Protein AF-A0A4R9EMV0-F1 (afdb_monomer_lite)

Foldseek 3Di:
DVQLLVQLLVLLPPDLVVLQVLQPDDQPAADPDDDPLVSSLVSNCVNNPDDDPSSSQSSSSSSCSSVRFQKHWKKFWAPAADPVRDIDIDIFIDTPNQTDCDDDDDSVRVVRTQTPPHD

Structure (mmCIF, N/CA/C/O backbone):
data_AF-A0A4R9EMV0-F1
#
_entry.id   AF-A0A4R9EMV0-F1
#
loop_
_atom_site.group_PDB
_atom_site.id
_atom_site.type_symbol
_atom_site.label_atom_id
_atom_site.label_alt_id
_atom_site.label_comp_id
_atom_site.label_asym_id
_atom_site.label_entity_id
_atom_site.label_seq_id
_atom_site.pdbx_PDB_ins_code
_atom_site.Cartn_x
_atom_site.Cartn_y
_atom_site.Cartn_z
_atom_site.occupancy
_atom_site.B_iso_or_equiv
_atom_site.auth_seq_id
_atom_site.auth_comp_id
_atom_site.auth_asym_id
_atom_site.auth_atom_id
_atom_site.pdbx_PDB_model_num
ATOM 1 N N . MET A 1 1 ? -14.867 0.064 11.046 1.00 67.44 1 MET A N 1
ATOM 2 C CA . MET A 1 1 ? -14.772 1.367 10.348 1.00 67.44 1 MET A CA 1
ATOM 3 C C . MET A 1 1 ? -14.136 2.439 11.231 1.00 67.44 1 MET A C 1
ATOM 5 O O . MET A 1 1 ? -13.020 2.827 10.926 1.00 67.44 1 MET A O 1
ATOM 9 N N . ILE A 1 2 ? -14.753 2.844 12.352 1.00 78.12 2 ILE A N 1
ATOM 10 C CA . ILE A 1 2 ? -14.251 3.932 13.228 1.00 78.12 2 ILE A CA 1
ATOM 11 C C . ILE A 1 2 ? -12.797 3.716 13.690 1.00 78.12 2 ILE A C 1
ATOM 13 O O . ILE A 1 2 ? -11.977 4.620 13.576 1.00 78.12 2 ILE A O 1
ATOM 17 N N . ARG A 1 3 ? -12.445 2.501 14.139 1.00 80.56 3 ARG A N 1
ATOM 18 C CA . ARG A 1 3 ? -11.071 2.173 14.572 1.00 80.56 3 ARG A CA 1
ATOM 19 C C . ARG A 1 3 ? -10.015 2.383 13.485 1.00 80.56 3 ARG A C 1
ATOM 21 O O . ARG A 1 3 ? -8.952 2.908 13.784 1.00 80.56 3 ARG A O 1
ATOM 28 N N . ALA A 1 4 ? -10.314 2.008 12.243 1.00 78.19 4 ALA A N 1
ATOM 29 C CA . ALA A 1 4 ? -9.375 2.159 11.134 1.00 78.19 4 ALA A CA 1
ATOM 30 C C . ALA A 1 4 ? -9.236 3.622 10.696 1.00 78.19 4 ALA A C 1
ATOM 32 O O . ALA A 1 4 ? -8.129 4.065 10.424 1.00 78.19 4 ALA A O 1
ATOM 33 N N . LEU A 1 5 ? -10.325 4.401 10.709 1.00 80.81 5 LEU A N 1
ATOM 34 C CA . LEU A 1 5 ? -10.263 5.847 10.459 1.00 80.81 5 LEU A CA 1
ATOM 35 C C . LEU A 1 5 ? -9.415 6.563 11.518 1.00 80.81 5 LEU A C 1
ATOM 37 O O . LEU A 1 5 ? -8.519 7.330 11.181 1.00 80.81 5 LEU A O 1
ATOM 41 N N . ALA A 1 6 ? -9.644 6.259 12.799 1.00 82.50 6 ALA A N 1
ATOM 42 C CA . ALA A 1 6 ? -8.840 6.808 13.887 1.00 82.50 6 ALA A CA 1
ATOM 43 C C . ALA A 1 6 ? -7.364 6.385 13.786 1.00 82.50 6 ALA A C 1
ATOM 45 O O . ALA A 1 6 ? -6.473 7.191 14.050 1.00 82.50 6 ALA A O 1
ATOM 46 N N . ALA A 1 7 ? -7.099 5.138 13.381 1.00 82.94 7 ALA A N 1
ATOM 47 C CA . ALA A 1 7 ? -5.746 4.659 13.124 1.00 82.94 7 ALA A CA 1
ATOM 48 C C . ALA A 1 7 ? -5.085 5.441 11.982 1.00 82.94 7 ALA A C 1
ATOM 50 O O . ALA A 1 7 ? -3.991 5.951 12.180 1.00 82.94 7 ALA A O 1
ATOM 51 N N . ALA A 1 8 ? -5.760 5.624 10.842 1.00 81.69 8 ALA A N 1
ATOM 52 C CA . ALA A 1 8 ? -5.229 6.386 9.711 1.00 81.69 8 ALA A CA 1
ATOM 53 C C . ALA A 1 8 ? -4.798 7.803 10.130 1.00 81.69 8 ALA A C 1
ATOM 55 O O . ALA A 1 8 ? -3.683 8.224 9.837 1.00 81.69 8 ALA A O 1
ATOM 56 N N . VAL A 1 9 ? -5.629 8.509 10.905 1.00 83.00 9 VAL A N 1
ATOM 57 C CA . VAL A 1 9 ? -5.290 9.851 11.406 1.00 83.00 9 VAL A CA 1
ATOM 58 C C . VAL A 1 9 ? -4.096 9.820 12.366 1.00 83.00 9 VAL A C 1
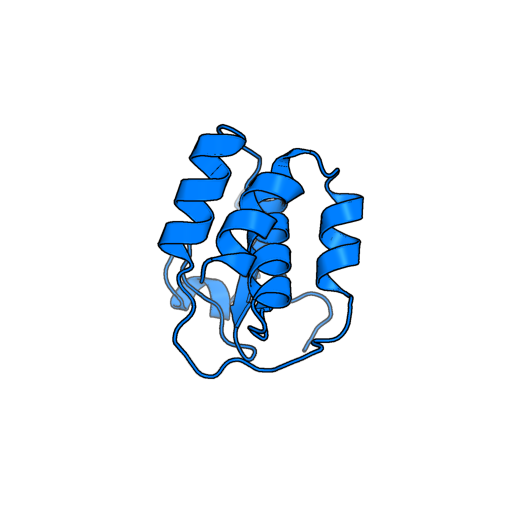ATOM 60 O O . VAL A 1 9 ? -3.230 10.686 12.282 1.00 83.00 9 VAL A O 1
ATOM 63 N N . ARG A 1 10 ? -4.013 8.831 13.264 1.00 87.31 10 ARG A N 1
ATOM 64 C CA . ARG A 1 10 ? -2.884 8.691 14.205 1.00 87.31 10 ARG A CA 1
ATOM 65 C C . ARG A 1 10 ? -1.567 8.388 13.493 1.00 87.31 10 ARG A C 1
ATOM 67 O O . ARG A 1 10 ? -0.539 8.958 13.843 1.00 87.31 10 ARG A O 1
ATOM 74 N N . LEU A 1 11 ? -1.617 7.548 12.463 1.00 85.06 11 LEU A N 1
ATOM 75 C CA . LEU A 1 11 ? -0.459 7.101 11.689 1.00 85.06 11 LEU A CA 1
ATOM 76 C C . LEU A 1 11 ? 0.176 8.216 10.838 1.00 85.06 11 LEU A C 1
ATOM 78 O O . LEU A 1 11 ? 1.265 8.026 10.304 1.00 85.06 11 LEU A O 1
ATOM 82 N N . ARG A 1 12 ? -0.445 9.403 10.738 1.00 82.62 12 ARG A N 1
ATOM 83 C CA . ARG A 1 12 ? 0.144 10.566 10.045 1.00 82.62 12 ARG A CA 1
ATOM 84 C C . ARG A 1 12 ? 1.492 10.996 10.633 1.00 82.62 12 ARG A C 1
ATOM 86 O O . ARG A 1 12 ? 2.360 11.453 9.897 1.00 82.62 12 ARG A O 1
ATOM 93 N N . ALA A 1 13 ? 1.645 10.858 11.952 1.00 84.75 13 ALA A N 1
ATOM 94 C CA . ALA A 1 13 ? 2.839 11.272 12.681 1.00 84.75 13 ALA A CA 1
ATOM 95 C C . ALA A 1 13 ? 3.958 10.220 12.625 1.00 84.75 13 ALA A C 1
ATOM 97 O O . ALA A 1 13 ? 5.078 10.502 13.038 1.00 84.75 13 ALA A O 1
ATOM 98 N N . CYS A 1 14 ? 3.667 9.019 12.116 1.00 86.00 14 CYS A N 1
ATOM 99 C CA . CYS A 1 14 ? 4.638 7.941 12.049 1.00 86.00 14 CYS A CA 1
ATOM 100 C C . CYS A 1 14 ? 5.641 8.141 10.905 1.00 86.00 14 CYS A C 1
ATOM 102 O O . CYS A 1 14 ? 5.315 8.646 9.818 1.00 86.00 14 CYS A O 1
ATOM 104 N N . THR A 1 15 ? 6.871 7.697 11.150 1.00 86.31 15 THR A N 1
ATOM 105 C CA . THR A 1 15 ? 7.889 7.543 10.108 1.00 86.31 15 THR A CA 1
ATOM 106 C C . THR A 1 15 ? 7.550 6.353 9.212 1.00 86.31 15 THR A C 1
ATOM 108 O O . THR A 1 15 ? 6.773 5.474 9.584 1.00 86.31 15 THR A O 1
ATOM 111 N N . THR A 1 16 ? 8.135 6.306 8.016 1.00 82.12 16 THR A N 1
ATOM 112 C CA . THR A 1 16 ? 7.932 5.189 7.082 1.00 82.12 16 THR A CA 1
ATOM 113 C C . THR A 1 16 ? 8.310 3.843 7.708 1.00 82.12 16 THR A C 1
ATOM 115 O O . THR A 1 16 ? 7.561 2.883 7.576 1.00 82.12 16 THR A O 1
ATOM 118 N N . GLU A 1 17 ? 9.409 3.787 8.461 1.00 84.12 17 GLU A N 1
ATOM 119 C CA . GLU A 1 17 ? 9.861 2.580 9.168 1.00 84.12 17 GLU A CA 1
ATOM 120 C C . GLU A 1 17 ? 8.848 2.103 10.213 1.00 84.12 17 GLU A C 1
ATOM 122 O O . GLU A 1 17 ? 8.512 0.922 10.275 1.00 84.12 17 GLU A O 1
ATOM 127 N N . GLN A 1 18 ? 8.286 3.030 10.992 1.00 86.19 18 GLN A N 1
ATOM 128 C CA . GLN A 1 18 ? 7.249 2.703 11.970 1.00 86.19 18 GLN A CA 1
ATOM 129 C C . GLN A 1 18 ? 5.991 2.150 11.296 1.00 86.19 18 GLN A C 1
ATOM 131 O O . GLN A 1 18 ? 5.355 1.241 11.833 1.00 86.19 18 GLN A O 1
ATOM 136 N N . LEU A 1 19 ? 5.627 2.680 10.124 1.00 84.31 19 LEU A N 1
ATOM 137 C CA . LEU A 1 19 ? 4.502 2.165 9.347 1.00 84.31 19 LEU A CA 1
ATOM 138 C C . LEU A 1 19 ? 4.777 0.745 8.848 1.00 84.31 19 LEU A C 1
ATOM 140 O O . LEU A 1 19 ? 3.896 -0.101 8.974 1.00 84.31 19 LEU A O 1
ATOM 144 N N . ILE A 1 20 ? 5.986 0.468 8.350 1.00 82.69 20 ILE A N 1
ATOM 145 C CA . ILE A 1 20 ? 6.393 -0.876 7.913 1.00 82.69 20 ILE A CA 1
ATOM 146 C C . ILE A 1 20 ? 6.269 -1.867 9.074 1.00 82.69 20 ILE A C 1
ATOM 148 O O . ILE A 1 20 ? 5.572 -2.871 8.931 1.00 82.69 20 ILE A O 1
ATOM 152 N N . ALA A 1 21 ? 6.791 -1.532 10.257 1.00 84.12 21 ALA A N 1
ATOM 153 C CA . ALA A 1 21 ? 6.660 -2.383 11.443 1.00 84.12 21 ALA A CA 1
ATOM 154 C C . ALA A 1 21 ? 5.188 -2.700 11.786 1.00 84.12 21 ALA A C 1
ATOM 156 O O . ALA A 1 21 ? 4.843 -3.825 12.150 1.00 84.12 21 ALA A O 1
ATOM 157 N N . HIS A 1 22 ? 4.273 -1.741 11.594 1.00 81.00 22 HIS A N 1
ATOM 158 C CA . HIS A 1 22 ? 2.837 -1.977 11.792 1.00 81.00 22 HIS A CA 1
ATOM 159 C C . HIS A 1 22 ? 2.229 -2.938 10.761 1.00 81.00 22 HIS A C 1
ATOM 161 O O . HIS A 1 22 ? 1.244 -3.616 11.065 1.00 81.00 22 HIS A O 1
ATOM 167 N N . THR A 1 23 ? 2.781 -2.999 9.547 1.00 77.94 23 THR A N 1
ATOM 168 C CA . THR A 1 23 ? 2.319 -3.933 8.511 1.00 77.94 23 THR A CA 1
ATOM 169 C C . THR A 1 23 ? 2.751 -5.377 8.770 1.00 77.94 23 THR A C 1
ATOM 171 O O . THR A 1 23 ? 2.032 -6.299 8.386 1.00 77.94 23 THR A O 1
ATOM 174 N N . GLU A 1 24 ? 3.858 -5.578 9.483 1.00 77.19 24 GLU A N 1
ATOM 175 C CA . GLU A 1 24 ? 4.432 -6.897 9.779 1.00 77.19 24 GLU A CA 1
ATOM 176 C C . GLU A 1 24 ? 3.733 -7.609 10.949 1.00 77.19 24 GLU A C 1
ATOM 178 O O . GLU A 1 24 ? 3.740 -8.837 11.038 1.00 77.19 24 GLU A O 1
ATOM 183 N N . HIS A 1 25 ? 3.064 -6.869 11.839 1.00 74.94 25 HIS A N 1
ATOM 184 C CA . HIS A 1 25 ? 2.403 -7.458 13.005 1.00 74.94 25 HIS A CA 1
ATOM 185 C C . HIS A 1 25 ? 1.229 -8.373 12.639 1.00 74.94 25 HIS A C 1
ATOM 187 O O . HIS A 1 25 ? 0.365 -7.947 11.870 1.00 74.94 25 HIS A O 1
ATOM 193 N N . PRO A 1 26 ? 1.108 -9.576 13.236 1.00 72.94 26 PRO A N 1
ATOM 194 C CA . PRO A 1 26 ? 0.049 -10.530 12.918 1.00 72.94 26 PRO A CA 1
ATOM 195 C C . PRO A 1 26 ? -1.349 -9.964 13.191 1.00 72.94 26 PRO A C 1
ATOM 197 O O . PRO A 1 26 ? -1.581 -9.215 14.147 1.00 72.94 26 PRO A O 1
ATOM 200 N N . LEU A 1 27 ? -2.305 -10.346 12.343 1.00 77.75 27 LEU A N 1
ATOM 201 C CA . LEU A 1 27 ? -3.699 -9.938 12.489 1.00 77.75 27 LEU A CA 1
ATOM 202 C C . LEU A 1 27 ? -4.280 -10.541 13.763 1.00 77.75 27 LEU A C 1
ATOM 204 O O . LEU A 1 27 ? -4.330 -11.754 13.929 1.00 77.75 27 LEU A O 1
ATOM 208 N N . ARG A 1 28 ? -4.770 -9.680 14.655 1.00 71.25 28 ARG A N 1
ATOM 209 C CA . ARG A 1 28 ? -5.407 -10.123 15.905 1.00 71.25 28 ARG A CA 1
ATOM 210 C C . ARG A 1 28 ? -6.846 -10.607 15.719 1.00 71.25 28 ARG A C 1
ATOM 212 O O . ARG A 1 28 ? -7.349 -11.347 16.555 1.00 71.25 28 ARG A O 1
ATOM 219 N N . ARG A 1 29 ? -7.539 -10.134 14.680 1.00 75.19 29 ARG A N 1
ATOM 220 C CA . ARG A 1 29 ? -8.929 -10.478 14.348 1.00 75.19 29 ARG A CA 1
ATOM 221 C C . ARG A 1 29 ? -9.161 -10.251 12.864 1.00 75.19 29 ARG A C 1
ATOM 223 O O . ARG A 1 29 ? -8.691 -9.246 12.342 1.00 75.19 29 ARG A O 1
ATOM 230 N N . THR A 1 30 ? -9.931 -11.132 12.242 1.00 80.94 30 THR A N 1
ATOM 231 C CA . THR A 1 30 ? -10.377 -11.016 10.854 1.00 80.94 30 THR A CA 1
ATOM 232 C C . THR A 1 30 ? -11.753 -10.367 10.777 1.00 80.94 30 THR A C 1
ATOM 234 O O . THR A 1 30 ? -12.664 -10.665 11.550 1.00 80.94 30 THR A O 1
ATOM 237 N N . ASN A 1 31 ? -11.899 -9.434 9.844 1.00 81.00 31 ASN A N 1
ATOM 238 C CA . ASN A 1 31 ? -13.139 -8.750 9.534 1.00 81.00 31 ASN A CA 1
ATOM 239 C C . ASN A 1 31 ? -13.544 -9.089 8.100 1.00 81.00 31 ASN A C 1
ATOM 241 O O . ASN A 1 31 ? -12.868 -8.697 7.156 1.00 81.00 31 ASN A O 1
ATOM 245 N N . HIS A 1 32 ? -14.671 -9.782 7.951 1.00 76.88 32 HIS A N 1
ATOM 246 C CA . HIS A 1 32 ? -15.166 -10.248 6.652 1.00 76.88 32 HIS A CA 1
ATOM 247 C C . HIS A 1 32 ? -15.967 -9.190 5.877 1.00 76.88 32 HIS A C 1
ATOM 249 O O . HIS A 1 32 ? -16.432 -9.442 4.769 1.00 76.88 32 HIS A O 1
ATOM 255 N N . ARG A 1 33 ? -16.178 -7.996 6.446 1.00 82.75 33 ARG A N 1
ATOM 256 C CA . ARG A 1 33 ? -16.866 -6.907 5.738 1.00 82.75 33 ARG A CA 1
ATOM 257 C C . ARG A 1 33 ? -15.936 -6.260 4.723 1.00 82.75 33 ARG A C 1
ATOM 259 O O . ARG A 1 33 ? -14.738 -6.158 4.969 1.00 82.75 33 ARG A O 1
ATOM 266 N N . ARG A 1 34 ? -16.499 -5.698 3.649 1.00 80.44 34 ARG A N 1
ATOM 267 C CA . ARG A 1 34 ? -15.725 -4.880 2.705 1.00 80.44 34 ARG A CA 1
ATOM 268 C C . ARG A 1 34 ? -15.009 -3.727 3.433 1.00 80.44 34 ARG A C 1
ATOM 270 O O . ARG A 1 34 ? -15.663 -2.977 4.167 1.00 80.44 34 ARG A O 1
ATOM 277 N N . PRO A 1 35 ? -13.689 -3.571 3.252 1.00 83.88 35 PRO A N 1
ATOM 278 C CA . PRO A 1 35 ? -12.946 -2.487 3.872 1.00 83.88 35 PRO A CA 1
ATOM 279 C C . PRO A 1 35 ? -13.242 -1.136 3.207 1.00 83.88 35 PRO A C 1
ATOM 281 O O . PRO A 1 35 ? -13.335 -1.050 1.982 1.00 83.88 35 PRO A O 1
ATOM 284 N N . PRO A 1 36 ? -13.335 -0.045 3.986 1.00 85.25 36 PRO A N 1
ATOM 285 C CA . PRO A 1 36 ? -13.647 1.287 3.473 1.00 85.25 36 PRO A CA 1
ATOM 286 C C . PRO A 1 36 ? -12.380 2.021 2.990 1.00 85.25 36 PRO A C 1
ATOM 288 O O . PRO A 1 36 ? -12.037 3.085 3.502 1.00 85.25 36 PRO A O 1
ATOM 291 N N . ILE A 1 37 ? -11.660 1.447 2.023 1.00 85.31 37 ILE A N 1
ATOM 292 C CA . ILE A 1 37 ? -10.320 1.903 1.593 1.00 85.31 37 ILE A CA 1
ATOM 293 C C . ILE A 1 37 ? -10.328 3.363 1.135 1.00 85.31 37 ILE A C 1
ATOM 295 O O . ILE A 1 37 ? -9.506 4.156 1.589 1.00 85.31 37 ILE A O 1
ATOM 299 N N . THR A 1 38 ? -11.297 3.742 0.298 1.00 85.19 38 THR A N 1
ATOM 300 C CA . THR A 1 38 ? -11.448 5.118 -0.198 1.00 85.19 38 THR A CA 1
ATOM 301 C C . THR A 1 38 ? -11.625 6.116 0.944 1.00 85.19 38 THR A C 1
ATOM 303 O O . THR A 1 38 ? -10.995 7.171 0.948 1.00 85.19 38 THR A O 1
ATOM 306 N N . ALA A 1 39 ? -12.429 5.765 1.953 1.00 86.81 39 ALA A N 1
ATOM 307 C CA . ALA A 1 39 ? -12.656 6.623 3.111 1.00 86.81 39 ALA A CA 1
ATOM 308 C C . ALA A 1 39 ? -11.402 6.740 3.989 1.00 86.81 39 ALA A C 1
ATOM 310 O O . ALA A 1 39 ? -11.091 7.830 4.460 1.00 86.81 39 ALA A O 1
ATOM 311 N N . LEU A 1 40 ? -10.657 5.644 4.183 1.00 87.56 40 LEU A N 1
ATOM 312 C CA . LEU A 1 40 ? -9.382 5.670 4.909 1.00 87.56 40 LEU A CA 1
ATOM 313 C C . LEU A 1 40 ? -8.361 6.559 4.208 1.00 87.56 40 LEU A C 1
ATOM 315 O O . LEU A 1 40 ? -7.692 7.354 4.862 1.00 87.56 40 LEU A O 1
ATOM 319 N N . ARG A 1 41 ? -8.278 6.455 2.881 1.00 87.12 41 ARG A N 1
ATOM 320 C CA . ARG A 1 41 ? -7.374 7.264 2.073 1.00 87.12 41 ARG A CA 1
ATOM 321 C C . ARG A 1 41 ? -7.715 8.744 2.147 1.00 87.12 41 ARG A C 1
ATOM 323 O O . ARG A 1 41 ? -6.834 9.559 2.403 1.00 87.12 41 ARG A O 1
ATOM 330 N N . LEU A 1 42 ? -8.991 9.083 1.978 1.00 86.62 42 LEU A N 1
ATOM 331 C CA . LEU A 1 42 ? -9.452 10.460 2.098 1.00 86.62 42 LEU A CA 1
ATOM 332 C C . LEU A 1 42 ? -9.155 11.019 3.495 1.00 86.62 42 LEU A C 1
ATOM 334 O O . LEU A 1 42 ? -8.586 12.098 3.608 1.00 86.62 42 LEU A O 1
ATOM 338 N N . ALA A 1 43 ? -9.466 10.263 4.550 1.00 87.69 43 ALA A N 1
ATOM 339 C CA . ALA A 1 43 ? -9.187 10.671 5.924 1.00 87.69 43 ALA A CA 1
ATOM 340 C C . ALA A 1 43 ? -7.686 10.861 6.189 1.00 87.69 43 ALA A C 1
ATOM 342 O O . ALA A 1 43 ? -7.304 11.824 6.851 1.00 87.69 43 ALA A O 1
ATOM 343 N N . TYR A 1 44 ? -6.838 9.975 5.656 1.00 87.88 44 TYR A N 1
ATOM 344 C CA . TYR A 1 44 ? -5.387 10.107 5.757 1.00 87.88 44 TYR A CA 1
ATOM 345 C C . TYR A 1 44 ? -4.904 11.379 5.058 1.00 87.88 44 TYR A C 1
ATOM 347 O O . TYR A 1 44 ? -4.314 12.230 5.713 1.00 87.88 44 TYR A O 1
ATOM 355 N N . ARG A 1 45 ? -5.250 11.576 3.778 1.00 89.38 45 ARG A N 1
ATOM 356 C CA . ARG A 1 45 ? -4.858 12.764 2.997 1.00 89.38 45 ARG A CA 1
ATOM 357 C C . ARG A 1 45 ? -5.334 14.071 3.620 1.00 89.38 45 ARG A C 1
ATOM 359 O O . ARG A 1 45 ? -4.574 15.031 3.658 1.00 89.38 45 ARG A O 1
ATOM 366 N N . LEU A 1 46 ? -6.562 14.112 4.137 1.00 88.38 46 LEU A N 1
ATOM 367 C CA . LEU A 1 46 ? -7.076 15.283 4.854 1.00 88.38 46 LEU A CA 1
ATOM 368 C C . LEU A 1 46 ? -6.264 15.582 6.122 1.00 88.38 46 LEU A C 1
ATOM 370 O O . LEU A 1 46 ? -6.122 16.740 6.498 1.00 88.38 46 LEU A O 1
ATOM 374 N N . ALA A 1 47 ? -5.723 14.554 6.777 1.00 87.31 47 ALA A N 1
ATOM 375 C CA . ALA A 1 47 ? -4.945 14.701 8.000 1.00 87.31 47 ALA A CA 1
ATOM 376 C C . ALA A 1 47 ? -3.444 14.953 7.764 1.00 87.31 47 ALA A C 1
ATOM 378 O O . ALA A 1 47 ? -2.808 15.553 8.628 1.00 87.31 47 ALA A O 1
ATOM 379 N N . SER A 1 48 ? -2.868 14.465 6.661 1.00 84.12 48 SER A N 1
ATOM 380 C CA . SER A 1 48 ? -1.422 14.494 6.387 1.00 84.12 48 SER A CA 1
ATOM 381 C C . SER A 1 48 ? -1.012 15.372 5.204 1.00 84.12 48 SER A C 1
ATOM 383 O O . SER A 1 48 ? 0.182 15.565 4.991 1.00 84.12 48 SER A O 1
ATOM 385 N N . GLY A 1 49 ? -1.963 15.854 4.402 1.00 86.00 49 GLY A N 1
ATOM 386 C CA . GLY A 1 49 ? -1.676 16.408 3.081 1.00 86.00 49 GLY A CA 1
ATOM 387 C C . GLY A 1 49 ? -1.216 15.332 2.088 1.00 86.00 49 GLY A C 1
ATOM 388 O O . GLY A 1 49 ? -1.432 14.132 2.294 1.00 86.00 49 GLY A O 1
ATOM 389 N N . TYR A 1 50 ? -0.582 15.767 0.995 1.00 82.56 50 TYR A N 1
ATOM 390 C CA . TYR A 1 50 ? -0.007 14.863 -0.001 1.00 82.56 50 TYR A CA 1
ATOM 391 C C . TYR A 1 50 ? 1.292 14.238 0.521 1.00 82.56 50 TYR A C 1
ATOM 393 O O . TYR A 1 50 ? 2.242 14.939 0.862 1.00 82.56 50 TYR A O 1
ATOM 401 N N . THR A 1 51 ? 1.339 12.909 0.560 1.00 84.19 51 THR A N 1
ATOM 402 C CA . THR A 1 51 ? 2.515 12.131 0.966 1.00 84.19 51 THR A CA 1
ATOM 403 C C . THR A 1 51 ? 2.981 11.236 -0.179 1.00 84.19 51 THR A C 1
ATOM 405 O O . THR A 1 51 ? 2.154 10.864 -1.013 1.00 84.19 51 THR A O 1
ATOM 408 N N . PRO A 1 52 ? 4.257 10.809 -0.204 1.00 84.19 52 PRO A N 1
ATOM 409 C CA . PRO A 1 52 ? 4.725 9.834 -1.184 1.00 84.19 52 PRO A CA 1
ATOM 410 C C . PRO A 1 52 ? 3.838 8.572 -1.216 1.00 84.19 52 PRO A C 1
ATOM 412 O O . PRO A 1 52 ? 3.454 8.095 -0.140 1.00 84.19 52 PRO A O 1
ATOM 415 N N . PRO A 1 53 ? 3.559 7.987 -2.400 1.00 82.38 53 PRO A N 1
ATOM 416 C CA . PRO A 1 53 ? 2.642 6.849 -2.544 1.00 82.38 53 PRO A CA 1
ATOM 417 C C . PRO A 1 53 ? 2.976 5.654 -1.645 1.00 82.38 53 PRO A C 1
ATOM 419 O O . PRO A 1 53 ? 2.082 5.017 -1.093 1.00 82.38 53 PRO A O 1
ATOM 422 N N . PHE A 1 54 ? 4.268 5.384 -1.436 1.00 85.06 54 PHE A N 1
ATOM 423 C CA . PHE A 1 54 ? 4.727 4.326 -0.537 1.00 85.06 54 PHE A CA 1
ATOM 424 C C . PHE A 1 54 ? 4.264 4.559 0.908 1.00 85.06 54 PHE A C 1
ATOM 426 O O . PHE A 1 54 ? 3.673 3.676 1.529 1.00 85.06 54 PHE A O 1
ATOM 433 N N . LYS A 1 55 ? 4.496 5.768 1.438 1.00 86.75 55 LYS A N 1
ATOM 434 C CA . LYS A 1 55 ? 4.121 6.135 2.811 1.00 86.75 55 LYS A CA 1
ATOM 435 C C . LYS A 1 55 ? 2.605 6.089 2.988 1.00 86.75 55 LYS A C 1
ATOM 437 O O . LYS A 1 55 ? 2.120 5.571 3.992 1.00 86.75 55 LYS A O 1
ATOM 442 N N . GLU A 1 56 ? 1.873 6.592 1.998 1.00 88.12 56 GLU A N 1
ATOM 443 C CA . GLU A 1 56 ? 0.415 6.534 1.979 1.00 88.12 56 GLU A CA 1
ATOM 444 C C . GLU A 1 56 ? -0.076 5.081 2.049 1.00 88.12 56 GLU A C 1
ATOM 446 O O . GLU A 1 56 ? -0.842 4.733 2.946 1.00 88.12 56 GLU A O 1
ATOM 451 N N . ASN A 1 57 ? 0.405 4.207 1.162 1.00 88.88 57 ASN A N 1
ATOM 452 C CA . ASN A 1 57 ? -0.021 2.809 1.128 1.00 88.88 57 ASN A CA 1
ATOM 453 C C . ASN A 1 57 ? 0.322 2.067 2.427 1.00 88.88 57 ASN A C 1
ATOM 455 O O . ASN A 1 57 ? -0.529 1.345 2.947 1.00 88.88 57 ASN A O 1
ATOM 459 N N . ALA A 1 58 ? 1.503 2.306 3.005 1.00 89.31 58 ALA A N 1
ATOM 460 C CA . ALA A 1 58 ? 1.891 1.736 4.293 1.00 89.31 58 ALA A CA 1
ATOM 461 C C . ALA A 1 58 ? 0.943 2.168 5.429 1.00 89.31 58 ALA A C 1
ATOM 463 O O . ALA A 1 58 ? 0.494 1.335 6.221 1.00 89.31 58 ALA A O 1
ATOM 464 N N . ALA A 1 59 ? 0.565 3.450 5.481 1.00 90.06 59 ALA A N 1
ATOM 465 C CA . ALA A 1 59 ? -0.381 3.954 6.477 1.00 90.06 59 ALA A CA 1
ATOM 466 C C . ALA A 1 59 ? -1.782 3.347 6.316 1.00 90.06 59 ALA A C 1
ATOM 468 O O . ALA A 1 59 ? -2.417 2.980 7.309 1.00 90.06 59 ALA A O 1
ATOM 469 N N . ILE A 1 60 ? -2.262 3.194 5.078 1.00 90.19 60 ILE A N 1
ATOM 470 C CA . ILE A 1 60 ? -3.561 2.568 4.811 1.00 90.19 60 ILE A CA 1
ATOM 471 C C . ILE A 1 60 ? -3.549 1.084 5.182 1.00 90.19 60 ILE A C 1
ATOM 473 O O . ILE A 1 60 ? -4.498 0.623 5.816 1.00 90.19 60 ILE A O 1
ATOM 477 N N . VAL A 1 61 ? -2.481 0.347 4.870 1.00 90.62 61 VAL A N 1
ATOM 478 C CA . VAL A 1 61 ? -2.327 -1.061 5.276 1.00 90.62 61 VAL A CA 1
ATOM 479 C C . VAL A 1 61 ? -2.358 -1.179 6.797 1.00 90.62 61 VAL A C 1
ATOM 481 O O . VAL A 1 61 ? -3.149 -1.954 7.332 1.00 90.62 61 VAL A O 1
ATOM 484 N N . ALA A 1 62 ? -1.571 -0.373 7.509 1.00 89.94 62 ALA A N 1
ATOM 485 C CA . ALA A 1 62 ? -1.562 -0.368 8.969 1.00 89.94 62 ALA A CA 1
ATOM 486 C C . ALA A 1 62 ? -2.953 -0.043 9.556 1.00 89.94 62 ALA A C 1
ATOM 488 O O . ALA A 1 62 ? -3.414 -0.713 10.484 1.00 89.94 62 ALA A O 1
ATOM 489 N N . ALA A 1 63 ? -3.677 0.922 8.979 1.00 89.94 63 ALA A N 1
ATOM 490 C CA . ALA A 1 63 ? -5.043 1.254 9.384 1.00 89.94 63 ALA A CA 1
ATOM 491 C C . ALA A 1 63 ? -6.044 0.113 9.117 1.00 89.94 63 ALA A C 1
ATOM 493 O O . ALA A 1 63 ? -6.909 -0.167 9.953 1.00 89.94 63 ALA A O 1
ATOM 494 N N . LEU A 1 64 ? -5.926 -0.567 7.973 1.00 89.94 64 LEU A N 1
ATOM 495 C CA . LEU A 1 64 ? -6.735 -1.735 7.625 1.00 89.94 64 LEU A CA 1
ATOM 496 C C . LEU A 1 64 ? -6.475 -2.895 8.594 1.00 89.94 64 LEU A C 1
ATOM 498 O O . LEU A 1 64 ? -7.423 -3.442 9.161 1.00 89.94 64 LEU A O 1
ATOM 502 N N . ARG A 1 65 ? -5.209 -3.207 8.880 1.00 88.88 65 ARG A N 1
ATOM 503 C CA . ARG A 1 65 ? -4.837 -4.241 9.858 1.00 88.88 65 ARG A CA 1
ATOM 504 C C . ARG A 1 65 ? -5.351 -3.908 11.259 1.00 88.88 65 ARG A C 1
ATOM 506 O O . ARG A 1 65 ? -5.921 -4.772 11.922 1.00 88.88 65 ARG A O 1
ATOM 513 N N . ALA A 1 66 ? -5.281 -2.643 11.682 1.00 86.88 66 ALA A N 1
ATOM 514 C CA . ALA A 1 66 ? -5.871 -2.184 12.945 1.00 86.88 66 ALA A CA 1
ATOM 515 C C . ALA A 1 66 ? -7.408 -2.335 12.989 1.00 86.88 66 ALA A C 1
ATOM 517 O O . ALA A 1 66 ? -8.005 -2.483 14.059 1.00 86.88 66 ALA A O 1
ATOM 518 N N . GLY A 1 67 ? -8.063 -2.305 11.826 1.00 87.19 67 GLY A N 1
ATOM 519 C CA . GLY A 1 67 ? -9.488 -2.587 11.656 1.00 87.19 67 GLY A CA 1
ATOM 520 C C . GLY A 1 67 ? -9.849 -4.071 11.521 1.00 87.19 67 GLY A C 1
ATOM 521 O O . GLY A 1 67 ? -11.042 -4.383 11.451 1.00 87.19 67 GLY A O 1
ATOM 522 N N . GLY A 1 68 ? -8.850 -4.956 11.513 1.00 88.81 68 GLY A N 1
ATOM 523 C CA . GLY A 1 68 ? -8.995 -6.405 11.384 1.00 88.81 68 GLY A CA 1
ATOM 524 C C . GLY A 1 68 ? -9.061 -6.918 9.946 1.00 88.81 68 GLY A C 1
ATOM 525 O O . GLY A 1 68 ? -9.494 -8.041 9.721 1.00 88.81 68 GLY A O 1
ATOM 526 N N . TRP A 1 69 ? -8.684 -6.111 8.957 1.00 89.75 69 TRP A N 1
ATOM 527 C CA . TRP A 1 69 ? -8.630 -6.570 7.571 1.00 89.75 69 TRP A CA 1
ATOM 528 C C . TRP A 1 69 ? -7.256 -7.152 7.239 1.00 89.75 69 TRP A C 1
ATOM 530 O O . TRP A 1 69 ? -6.251 -6.560 7.645 1.00 89.75 69 TRP A O 1
ATOM 540 N N . PRO A 1 70 ? -7.193 -8.260 6.480 1.00 88.44 70 PRO A N 1
ATOM 541 C CA . PRO A 1 70 ? -5.954 -8.932 6.101 1.00 88.44 70 PRO A CA 1
ATOM 542 C C . PRO A 1 70 ? -5.214 -8.201 4.979 1.00 88.44 70 PRO A C 1
ATOM 544 O O . PRO A 1 70 ? -4.965 -8.737 3.905 1.00 88.44 70 PRO A O 1
ATOM 547 N N . ALA A 1 71 ? -4.881 -6.936 5.235 1.00 88.69 71 ALA A N 1
ATOM 548 C CA . ALA A 1 71 ? -4.187 -6.086 4.287 1.00 88.69 71 ALA A CA 1
ATOM 549 C C . ALA A 1 71 ? -2.670 -6.280 4.366 1.00 88.69 71 ALA A C 1
ATOM 551 O O . ALA A 1 71 ? -2.113 -6.389 5.467 1.00 88.69 71 ALA A O 1
ATOM 552 N N . ARG A 1 72 ? -2.000 -6.253 3.214 1.00 87.50 72 ARG A N 1
ATOM 553 C CA . ARG A 1 72 ? -0.541 -6.332 3.078 1.00 87.50 72 ARG A CA 1
ATOM 554 C C . ARG A 1 72 ? -0.040 -5.199 2.191 1.00 87.50 72 ARG A C 1
ATOM 556 O O . ARG A 1 72 ? -0.730 -4.779 1.263 1.00 87.50 72 ARG A O 1
ATOM 563 N N . LEU A 1 73 ? 1.145 -4.692 2.514 1.00 87.19 73 LEU A N 1
ATOM 564 C CA . LEU A 1 73 ? 1.884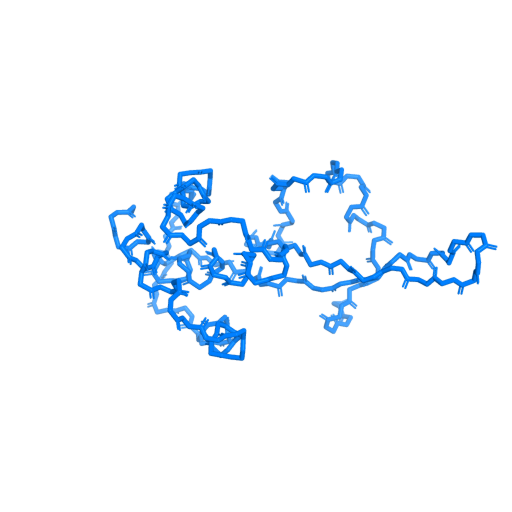 -3.793 1.639 1.00 87.19 73 LEU A CA 1
ATOM 565 C C . LEU A 1 73 ? 2.742 -4.670 0.732 1.00 87.19 73 LEU A C 1
ATOM 567 O O . LEU A 1 73 ? 3.592 -5.404 1.228 1.00 87.19 73 LEU A O 1
ATOM 571 N N . ALA A 1 74 ? 2.492 -4.605 -0.567 1.00 84.50 74 ALA A N 1
ATOM 572 C CA . ALA A 1 74 ? 3.232 -5.362 -1.559 1.00 84.50 74 ALA A CA 1
ATOM 573 C C . ALA A 1 74 ? 4.152 -4.432 -2.347 1.00 84.50 74 ALA A C 1
ATOM 575 O O . ALA A 1 74 ? 3.829 -3.260 -2.575 1.00 84.50 74 ALA A O 1
ATOM 576 N N . LEU A 1 75 ? 5.307 -4.972 -2.729 1.00 83.56 75 LEU A N 1
ATOM 577 C CA . LEU A 1 75 ? 6.335 -4.285 -3.494 1.00 83.56 75 LEU A CA 1
ATOM 578 C C . LEU A 1 75 ? 6.671 -5.088 -4.734 1.00 83.56 75 LEU A C 1
ATOM 580 O O . LEU A 1 75 ? 6.687 -6.321 -4.716 1.00 83.56 75 LEU A O 1
ATOM 584 N N . GLY A 1 76 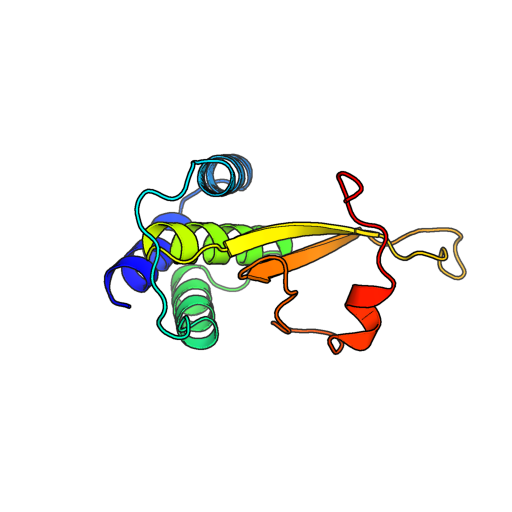? 6.986 -4.371 -5.800 1.00 82.44 76 GLY A N 1
ATOM 585 C CA . GLY A 1 76 ? 7.384 -4.989 -7.044 1.00 82.44 76 GLY A CA 1
ATOM 586 C C . GLY A 1 76 ? 8.025 -4.014 -8.000 1.00 82.44 76 GLY A C 1
ATOM 587 O O . GLY A 1 76 ? 8.086 -2.813 -7.739 1.00 82.44 76 GLY A O 1
ATOM 588 N N . ALA A 1 77 ? 8.523 -4.555 -9.099 1.00 82.56 77 ALA A N 1
ATOM 589 C CA . ALA A 1 77 ? 9.148 -3.780 -10.154 1.00 82.56 77 ALA A CA 1
ATOM 590 C C . ALA A 1 77 ? 8.540 -4.120 -11.509 1.00 82.56 77 ALA A C 1
ATOM 592 O O . ALA A 1 77 ? 8.009 -5.222 -11.687 1.00 82.56 77 ALA A O 1
ATOM 593 N N . ASP A 1 78 ? 8.679 -3.197 -12.460 1.00 80.50 78 ASP A N 1
ATOM 594 C CA . ASP A 1 78 ? 8.368 -3.491 -13.855 1.00 80.50 78 ASP A CA 1
ATOM 595 C C . ASP A 1 78 ? 9.123 -4.756 -14.315 1.00 80.50 78 ASP A C 1
ATOM 597 O O . ASP A 1 78 ? 10.324 -4.913 -14.028 1.00 80.50 78 ASP A O 1
ATOM 601 N N . PRO A 1 79 ? 8.449 -5.671 -15.037 1.00 75.50 79 PRO A N 1
ATOM 602 C CA . PRO A 1 79 ? 9.080 -6.894 -15.529 1.00 75.50 79 PRO A CA 1
ATOM 603 C C . PRO A 1 79 ? 10.160 -6.585 -16.572 1.00 75.50 79 PRO A C 1
ATOM 605 O O . PRO A 1 79 ? 11.184 -7.272 -16.642 1.00 75.50 79 PRO A O 1
ATOM 608 N N . VAL A 1 80 ? 9.945 -5.522 -17.349 1.00 79.25 80 VAL A N 1
ATOM 609 C CA . VAL A 1 80 ? 10.813 -5.062 -18.430 1.00 79.25 80 VAL A CA 1
ATOM 610 C C . VAL A 1 80 ? 11.299 -3.649 -18.093 1.00 79.25 80 VAL A C 1
ATOM 612 O O . VAL A 1 80 ? 10.486 -2.818 -17.692 1.00 79.25 80 VAL A O 1
ATOM 615 N N . PRO A 1 81 ? 12.606 -3.360 -18.219 1.00 78.81 81 PRO A N 1
ATOM 616 C CA . PRO A 1 81 ? 13.115 -2.008 -18.025 1.00 78.81 81 PRO A CA 1
ATOM 617 C C . PRO A 1 81 ? 12.573 -1.039 -19.084 1.00 78.81 81 PRO A C 1
ATOM 619 O O . PRO A 1 81 ? 12.246 -1.432 -20.203 1.00 78.81 81 PRO A O 1
ATOM 622 N N . ASP A 1 82 ? 12.520 0.244 -18.742 1.00 82.81 82 ASP A N 1
ATOM 623 C CA . ASP A 1 82 ? 12.146 1.303 -19.673 1.00 82.81 82 ASP A CA 1
ATOM 624 C C . ASP A 1 82 ? 13.231 1.572 -20.737 1.00 82.81 82 ASP A C 1
ATOM 626 O O . ASP A 1 82 ? 14.293 0.947 -20.775 1.00 82.81 82 ASP A O 1
ATOM 630 N N . HIS A 1 83 ? 12.977 2.556 -21.602 1.00 81.81 83 HIS A N 1
ATOM 631 C CA . HIS A 1 83 ? 13.902 2.987 -22.657 1.00 81.81 83 HIS A CA 1
ATOM 632 C C . HIS A 1 83 ? 15.274 3.470 -22.143 1.00 81.81 83 HIS A C 1
ATOM 634 O O . HIS A 1 83 ? 16.217 3.558 -22.925 1.00 81.81 83 HIS A O 1
ATOM 640 N N . SER A 1 84 ? 15.399 3.781 -20.849 1.00 87.94 84 SER A N 1
ATOM 641 C CA . SER A 1 84 ? 16.656 4.153 -20.190 1.00 87.94 84 SER A CA 1
ATOM 642 C C . SER A 1 84 ? 17.354 2.968 -19.506 1.00 87.94 84 SER A C 1
ATOM 644 O O . SER A 1 84 ? 18.396 3.142 -18.873 1.00 87.94 84 SER A O 1
ATOM 646 N N . GLY A 1 85 ? 16.790 1.761 -19.615 1.00 84.00 85 GLY A N 1
ATOM 647 C CA . GLY A 1 85 ? 17.287 0.556 -18.956 1.00 84.00 85 GLY A CA 1
ATOM 648 C C . GL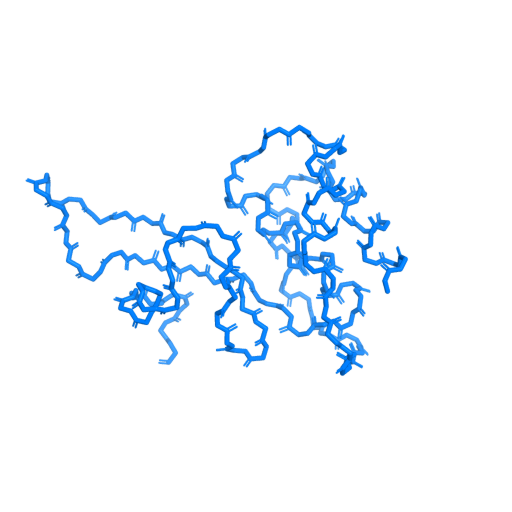Y A 1 85 ? 16.905 0.454 -17.475 1.00 84.00 85 GLY A C 1
ATOM 649 O O . GLY A 1 85 ? 17.424 -0.417 -16.777 1.00 84.00 85 GLY A O 1
ATOM 650 N N . ARG A 1 86 ? 16.014 1.318 -16.967 1.00 83.00 86 ARG A N 1
ATOM 651 C CA . ARG A 1 86 ? 15.626 1.349 -15.548 1.00 83.00 86 ARG A CA 1
ATOM 652 C C . ARG A 1 86 ? 14.335 0.576 -15.311 1.00 83.00 86 ARG A C 1
ATOM 654 O O . ARG A 1 86 ? 13.396 0.674 -16.090 1.00 83.00 86 ARG A O 1
ATOM 661 N N . ARG A 1 87 ? 14.273 -0.165 -14.202 1.00 81.06 87 ARG A N 1
ATOM 662 C CA . ARG A 1 87 ? 13.029 -0.763 -13.694 1.00 81.06 87 ARG A CA 1
ATOM 663 C C . ARG A 1 87 ? 12.457 0.145 -12.618 1.00 81.06 87 ARG A C 1
ATOM 665 O O . ARG A 1 87 ? 13.184 0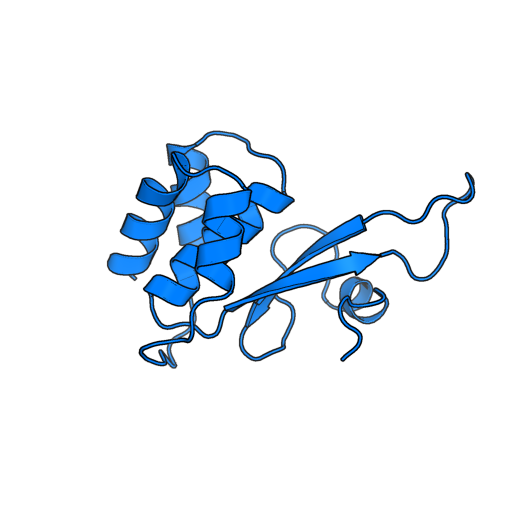.496 -11.685 1.00 81.06 87 ARG A O 1
ATOM 672 N N . HIS A 1 88 ? 11.187 0.515 -12.729 1.00 80.00 88 HIS A N 1
ATOM 673 C CA . HIS A 1 88 ? 10.546 1.337 -11.709 1.00 80.00 88 HIS A CA 1
ATOM 674 C C . HIS A 1 88 ? 10.029 0.457 -10.580 1.00 80.00 88 HIS A C 1
ATOM 676 O O . HIS A 1 88 ? 9.589 -0.671 -10.798 1.00 80.00 88 HIS A O 1
ATOM 682 N N . LEU A 1 89 ? 10.144 0.965 -9.353 1.00 79.31 89 LEU A N 1
ATOM 683 C CA . LEU A 1 89 ? 9.634 0.304 -8.158 1.00 79.31 89 LEU A CA 1
ATOM 684 C C . LEU A 1 89 ? 8.229 0.809 -7.850 1.00 79.31 89 LEU A C 1
ATOM 686 O O . LEU A 1 89 ? 7.968 2.013 -7.823 1.00 79.31 89 LEU A O 1
ATOM 690 N N . HIS A 1 90 ? 7.348 -0.130 -7.541 1.00 82.00 90 HIS A N 1
ATOM 691 C CA . HIS A 1 90 ? 5.948 0.107 -7.243 1.00 82.00 90 HIS A CA 1
ATOM 692 C C . HIS A 1 90 ? 5.593 -0.470 -5.878 1.00 82.00 90 HIS A C 1
ATOM 694 O O . HIS A 1 90 ? 6.124 -1.494 -5.449 1.00 82.00 90 HIS A O 1
ATOM 700 N N . ALA A 1 91 ? 4.655 0.196 -5.208 1.00 82.25 91 ALA A N 1
ATOM 701 C CA . ALA A 1 91 ? 4.054 -0.274 -3.972 1.00 82.25 91 ALA A CA 1
ATOM 702 C C . ALA A 1 91 ? 2.534 -0.257 -4.111 1.00 82.25 91 ALA A C 1
ATOM 704 O O . ALA A 1 91 ? 1.966 0.762 -4.513 1.00 82.25 91 ALA A O 1
ATOM 705 N N . TRP A 1 92 ? 1.871 -1.345 -3.736 1.00 85.94 92 TRP A N 1
ATOM 706 C CA . TRP A 1 92 ? 0.412 -1.453 -3.744 1.00 85.94 92 TRP A CA 1
ATOM 707 C C . TRP A 1 92 ? -0.103 -2.127 -2.472 1.00 85.94 92 TRP A C 1
ATOM 709 O O . TRP A 1 92 ? 0.661 -2.569 -1.614 1.00 85.94 92 TRP A O 1
ATOM 719 N N . ILE A 1 93 ? -1.425 -2.138 -2.325 1.00 86.56 93 ILE A N 1
ATOM 720 C CA . ILE A 1 93 ? -2.111 -2.756 -1.193 1.00 86.56 93 ILE A CA 1
ATOM 721 C C . ILE A 1 93 ? -2.770 -4.036 -1.692 1.00 86.56 93 ILE A C 1
ATOM 723 O O . ILE A 1 93 ? -3.489 -4.007 -2.693 1.00 86.56 93 ILE A O 1
ATOM 727 N N . GLU A 1 94 ? -2.559 -5.129 -0.974 1.00 86.25 94 GLU A N 1
ATOM 728 C CA . GLU A 1 94 ? -3.251 -6.398 -1.185 1.00 86.25 94 GLU A CA 1
ATOM 729 C C . GLU A 1 94 ? -4.209 -6.667 -0.026 1.00 86.25 94 GLU A C 1
ATOM 731 O O . GLU A 1 94 ? -3.925 -6.310 1.118 1.00 86.25 94 GLU A O 1
ATOM 736 N N . LEU A 1 95 ? -5.352 -7.280 -0.318 1.00 85.12 95 LEU A N 1
ATOM 737 C CA . LEU A 1 95 ? -6.304 -7.814 0.656 1.00 85.12 95 LEU A CA 1
ATOM 738 C C . LEU A 1 95 ? -6.550 -9.271 0.309 1.00 85.12 95 LEU A C 1
ATOM 740 O O . LEU A 1 95 ? -6.932 -9.540 -0.825 1.00 85.12 95 LEU A O 1
ATOM 744 N N . ASP A 1 96 ? -6.359 -10.182 1.265 1.00 82.38 96 ASP A N 1
ATOM 745 C CA . ASP A 1 96 ? -6.483 -11.628 1.007 1.00 82.38 96 ASP A CA 1
ATOM 746 C C . ASP A 1 96 ? -5.657 -12.061 -0.225 1.00 82.38 96 ASP A C 1
ATOM 748 O O . ASP A 1 96 ? -6.146 -12.750 -1.116 1.00 82.38 96 ASP A O 1
ATOM 752 N N . ASP A 1 97 ? -4.418 -11.556 -0.307 1.00 76.56 97 ASP A N 1
ATOM 753 C CA . ASP A 1 97 ? -3.465 -11.769 -1.409 1.00 76.56 97 ASP A CA 1
ATOM 754 C C . ASP A 1 97 ? -3.980 -11.335 -2.803 1.00 76.56 97 ASP A C 1
ATOM 756 O O . ASP A 1 97 ? -3.412 -11.682 -3.838 1.00 76.56 97 ASP A O 1
ATOM 760 N N . GLN A 1 98 ? -5.042 -10.523 -2.844 1.00 79.50 98 GLN A N 1
ATOM 761 C CA . GLN A 1 98 ? -5.554 -9.903 -4.062 1.00 79.50 98 GLN A CA 1
ATOM 762 C C . GLN A 1 98 ? -5.166 -8.422 -4.117 1.00 79.50 98 GLN A C 1
ATOM 764 O O . GLN A 1 98 ? -5.462 -7.672 -3.178 1.00 79.50 98 GLN A O 1
ATOM 769 N N . PRO A 1 99 ? -4.540 -7.956 -5.212 1.00 78.00 99 PRO A N 1
ATOM 770 C CA . PRO A 1 99 ? -4.208 -6.551 -5.371 1.00 78.00 99 PRO A CA 1
ATOM 771 C C . PRO A 1 99 ? -5.475 -5.708 -5.437 1.00 78.00 99 PRO A C 1
ATOM 773 O O . PRO A 1 99 ? -6.446 -6.058 -6.106 1.00 78.00 99 PRO A O 1
ATOM 776 N N . ILE A 1 100 ? -5.451 -4.557 -4.776 1.00 76.06 100 ILE A N 1
ATOM 777 C CA . ILE A 1 100 ? -6.553 -3.604 -4.821 1.00 76.06 100 ILE A CA 1
ATOM 778 C C . ILE A 1 100 ? -6.129 -2.444 -5.704 1.00 76.06 100 ILE A C 1
ATOM 780 O O . ILE A 1 100 ? -5.126 -1.773 -5.440 1.00 76.06 100 ILE A O 1
ATOM 784 N N . ALA A 1 101 ? -6.933 -2.153 -6.723 1.00 59.38 101 ALA A N 1
ATOM 785 C CA . ALA A 1 101 ? -6.771 -0.941 -7.506 1.00 59.38 101 ALA A CA 1
ATOM 786 C C . ALA A 1 101 ? -7.011 0.271 -6.598 1.00 59.38 101 ALA A C 1
ATOM 788 O O . ALA A 1 101 ? -8.142 0.553 -6.200 1.00 59.38 101 ALA A O 1
ATOM 789 N N . THR A 1 102 ? -5.940 0.972 -6.228 1.00 56.75 102 THR A N 1
ATOM 790 C CA . THR A 1 102 ? -6.063 2.153 -5.369 1.00 56.75 102 THR A CA 1
ATOM 791 C C . THR A 1 102 ? -5.783 3.455 -6.118 1.00 56.75 102 THR A C 1
ATOM 793 O O . THR A 1 102 ? -6.458 4.440 -5.841 1.00 56.75 102 THR A O 1
ATOM 796 N N . SER A 1 103 ? -4.881 3.491 -7.104 1.00 50.31 103 SER A N 1
ATOM 797 C CA . SER A 1 103 ? -4.696 4.623 -8.037 1.00 50.31 103 SER A CA 1
ATOM 798 C C . SER A 1 103 ? -3.521 4.325 -8.989 1.00 50.31 103 SER A C 1
ATOM 800 O O . SER A 1 103 ? -2.392 4.389 -8.514 1.00 50.31 103 SER A O 1
ATOM 802 N N . LEU A 1 104 ? -3.796 4.062 -10.283 1.00 42.12 104 LEU A N 1
ATOM 803 C CA . LEU A 1 104 ? -2.889 3.722 -11.423 1.00 42.12 104 LEU A CA 1
ATOM 804 C C . LEU A 1 104 ? -2.411 2.252 -11.565 1.00 42.12 104 LEU A C 1
ATOM 806 O O . LEU A 1 104 ? -1.989 1.669 -10.571 1.00 42.12 104 LEU A O 1
ATOM 810 N N . PRO A 1 105 ? -2.320 1.736 -12.820 1.00 44.50 105 PRO A N 1
ATOM 811 C CA . PRO A 1 105 ? -3.425 1.280 -13.674 1.00 44.50 105 PRO A CA 1
ATOM 812 C C . PRO A 1 105 ? -4.055 -0.032 -13.155 1.00 44.50 105 PRO A C 1
ATOM 814 O O . PRO A 1 105 ? -3.650 -0.574 -12.135 1.00 44.50 105 PRO A O 1
ATOM 817 N N . ALA A 1 106 ? -5.108 -0.484 -13.841 1.00 45.06 106 ALA A N 1
ATOM 818 C CA . ALA A 1 106 ? -5.964 -1.627 -13.518 1.00 45.06 106 ALA A CA 1
ATOM 819 C C . ALA A 1 106 ? -5.220 -2.894 -13.051 1.00 45.06 106 ALA A C 1
ATOM 821 O O . ALA A 1 106 ? -4.044 -3.078 -13.346 1.00 45.06 106 ALA A O 1
ATOM 822 N N . HIS A 1 107 ? -5.956 -3.804 -12.399 1.00 52.28 107 HIS A N 1
ATOM 823 C CA . HIS A 1 107 ? -5.521 -5.161 -12.021 1.00 52.28 107 HIS A CA 1
ATOM 824 C C . HIS A 1 107 ? -4.603 -5.845 -13.056 1.00 52.28 107 HIS A C 1
ATOM 826 O O . HIS A 1 107 ? -3.706 -6.587 -12.672 1.00 52.28 107 HIS A O 1
ATOM 832 N N . THR A 1 108 ? -4.795 -5.543 -14.342 1.00 52.31 108 THR A N 1
ATOM 833 C CA . THR A 1 108 ? -3.973 -5.966 -15.477 1.00 52.31 108 THR A CA 1
ATOM 834 C C . THR A 1 108 ? -2.482 -5.624 -15.350 1.00 52.31 108 THR A C 1
ATOM 836 O O . THR A 1 108 ? -1.667 -6.482 -15.633 1.00 52.31 108 THR A O 1
ATOM 839 N N . TYR A 1 109 ? -2.098 -4.426 -14.890 1.00 58.75 109 TYR A N 1
ATOM 840 C CA . TYR A 1 109 ? -0.677 -4.039 -14.795 1.00 58.75 109 TYR A CA 1
ATOM 841 C C . TYR A 1 109 ? 0.010 -4.635 -13.559 1.00 58.75 109 TYR A C 1
ATOM 843 O O . TYR A 1 109 ? 1.202 -4.913 -13.574 1.00 58.75 109 TYR A O 1
ATOM 851 N N . LEU A 1 110 ? -0.747 -4.861 -12.477 1.00 57.12 110 LEU A N 1
ATOM 852 C CA . LEU A 1 110 ? -0.215 -5.447 -11.240 1.00 57.12 110 LEU A CA 1
ATOM 853 C C . LEU A 1 110 ? 0.087 -6.945 -11.382 1.00 57.12 110 LEU A C 1
ATOM 855 O O . LEU A 1 110 ? 0.938 -7.453 -10.659 1.00 57.12 110 LEU A O 1
ATOM 859 N N . ALA A 1 111 ? -0.597 -7.642 -12.297 1.00 58.72 111 ALA A N 1
ATOM 860 C CA . ALA A 1 111 ? -0.341 -9.053 -12.588 1.00 58.72 111 ALA A CA 1
ATOM 861 C C . ALA A 1 111 ? 1.051 -9.289 -13.199 1.00 58.72 111 ALA A C 1
ATOM 863 O O . ALA A 1 111 ? 1.633 -10.348 -12.977 1.00 58.72 111 ALA A O 1
ATOM 864 N N . ASP A 1 112 ? 1.590 -8.287 -13.896 1.00 63.03 112 ASP A N 1
ATOM 865 C CA . ASP A 1 112 ? 2.865 -8.381 -14.610 1.00 63.03 112 ASP A CA 1
ATOM 866 C C . ASP A 1 112 ? 4.063 -7.888 -13.774 1.00 63.03 112 ASP A C 1
ATOM 868 O O . ASP A 1 112 ? 5.214 -8.029 -14.189 1.00 63.03 112 ASP A O 1
ATOM 872 N N . LEU A 1 113 ? 3.830 -7.327 -12.579 1.00 66.44 113 LEU A N 1
ATOM 873 C CA . LEU A 1 113 ? 4.906 -6.873 -11.695 1.00 66.44 113 LEU A CA 1
ATOM 874 C C . LEU A 1 113 ? 5.628 -8.054 -11.038 1.00 66.44 113 LEU A C 1
ATOM 876 O O . LEU A 1 113 ? 5.016 -8.964 -10.475 1.00 66.44 113 LEU A O 1
ATOM 880 N N . THR A 1 114 ? 6.960 -7.990 -11.014 1.00 71.25 114 THR A N 1
ATOM 881 C CA . THR A 1 114 ? 7.768 -8.946 -10.241 1.00 71.25 114 THR A CA 1
ATOM 882 C C . THR A 1 114 ? 7.630 -8.631 -8.750 1.00 71.25 114 THR A C 1
ATOM 884 O O . THR A 1 114 ? 8.032 -7.546 -8.333 1.00 71.25 114 THR A O 1
ATOM 887 N N . ARG A 1 115 ? 7.060 -9.550 -7.955 1.00 69.00 115 ARG A N 1
ATOM 888 C CA . ARG A 1 115 ? 6.816 -9.377 -6.508 1.00 69.00 115 ARG A CA 1
ATOM 889 C C . ARG A 1 115 ? 8.067 -9.599 -5.656 1.00 69.00 115 ARG A C 1
ATOM 891 O O . ARG A 1 115 ? 8.890 -10.459 -5.967 1.00 69.00 115 ARG A O 1
ATOM 898 N N . PHE A 1 116 ? 8.144 -8.887 -4.530 1.00 63.91 116 PHE A N 1
ATOM 899 C CA . PHE A 1 116 ? 9.168 -9.094 -3.504 1.00 63.91 116 PHE A CA 1
ATOM 900 C C . PHE A 1 116 ? 8.565 -9.273 -2.093 1.00 63.91 116 PHE A C 1
ATOM 902 O O . PHE A 1 116 ? 7.805 -8.404 -1.657 1.00 63.91 116 PHE A O 1
ATOM 909 N N . PRO A 1 117 ? 8.943 -10.335 -1.345 1.00 58.66 117 PRO A N 1
ATOM 910 C CA . PRO A 1 117 ? 9.666 -11.521 -1.824 1.00 58.66 117 PRO A CA 1
ATOM 911 C C . PRO A 1 117 ? 8.839 -12.282 -2.883 1.00 58.66 117 PRO A C 1
ATOM 913 O O . PRO A 1 117 ? 7.620 -12.104 -2.931 1.00 58.66 117 PRO A O 1
ATOM 916 N N . PRO A 1 118 ? 9.476 -13.088 -3.751 1.00 58.34 118 PRO A N 1
ATOM 917 C CA . PRO A 1 118 ? 8.749 -13.873 -4.743 1.00 58.34 118 PRO A CA 1
ATOM 918 C C . PRO A 1 118 ? 7.772 -14.823 -4.033 1.00 58.34 118 PRO A C 1
ATOM 920 O O . PRO A 1 118 ? 8.172 -15.556 -3.127 1.00 58.34 118 PRO A O 1
ATOM 923 N N . THR A 1 119 ? 6.494 -14.737 -4.408 1.00 57.88 119 THR A N 1
ATOM 924 C CA . THR A 1 119 ? 5.414 -15.652 -3.993 1.00 57.88 119 THR A CA 1
ATOM 925 C C . THR A 1 119 ? 5.506 -16.975 -4.721 1.00 57.88 119 THR A C 1
ATOM 927 O O . THR A 1 119 ? 5.721 -16.908 -5.954 1.00 57.88 119 THR A O 1
#

Radius of gyration: 14.39 Å; chains: 1; bounding box: 34×32×39 Å

Sequence (119 aa):
MIRALAAAVRLRACTTEQLIAHTEHPLRRTNHRRPPITALRLAYRLASGYTPPFKENAAIVAALRAGGWPARLALGADPVPDHSGRRHLHAWIELDDQPIATSLPAHTYLADLTRFPPT

Secondary structure (DSSP, 8-state):
-HHHHHHHHHGGGS-HHHHHHHHHSPPSS---SPP-HHHHHHHHHHHH-S--HHHHHHHHHHHHHHTT--EEEEEEE-SS--TTSPPPEEEEEEETTEEE-SSSS-HHHHTTSEEES--

pLDDT: mean 79.32, std 10.97,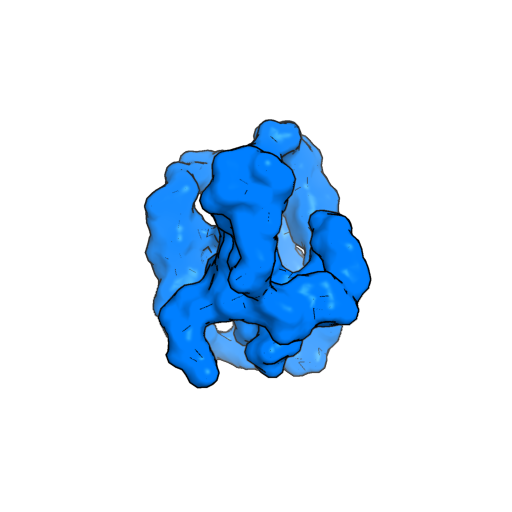 range [42.12, 90.62]